Protein AF-A0A1Y1S4G4-F1 (afdb_monomer)

Solvent-accessible surface area (backbone atoms only — not comparable to full-atom values): 6987 Å² total; per-residue (Å²): 131,85,80,78,76,71,65,67,40,84,31,47,66,55,77,48,80,54,94,57,31,40,38,36,26,91,42,57,68,21,78,58,93,65,76,53,73,46,82,42,72,20,36,58,67,50,78,46,79,45,91,53,101,77,62,45,34,36,42,33,25,37,47,101,88,48,79,47,76,46,82,41,97,65,90,70,95,74,76,72,69,46,33,44,34,32,47,31,55,30,49,64,62,39,45,86,35,73,48,74,43,76,39,83,87,77,77,41,78,48,76,44,80,36,123

Sequence (115 aa):
MPKESKKSITCEIGDIHHNNILVKSFDDVCQGNEPSYTLVPLPFHEFKFLRTRNQRFEMIYSSETFVLTFEIKQIPVEYPDEIIFVNVCCMNHFRNRKLRIEDSKTDRVVVIDVE

Nearest PDB structures (foldseek):
  9b1e-assembly1_H  TM=4.670E-01  e=3.607E-01  Saccharomyces cerevisiae W303
  9b1e-assembly1_J  TM=2.865E-01  e=2.561E-01  Saccharomyces cerevisiae W303
  7zi4-assembly1_B  TM=3.020E-01  e=4.799E-01  Homo sapiens
  8x19-assembly1_N  TM=3.137E-01  e=8.990E-01  Homo sapiens
  8x1c-assembly1_N  TM=2.518E-01  e=3.155E+00  Homo sapiens

Radius of gyration: 17.1 Å; Cα contacts (8 Å, |Δi|>4): 222; chains: 1; bounding box: 49×27×48 Å

Organism: NCBI:txid1081671

pLDDT: mean 82.84, std 10.18, range [45.69, 95.31]

Mean predicted aligned error: 7.64 Å

Secondary structure (DSSP, 8-state):
--------EEPPP-EEEETTEEEE---SEE--SS--EEEEEEEEEEEEEE-STT-EEEEEEE-SS-EEEEEESS--S---SEEEEEEES-GGGTTTEEEEEEETTTTEEEEEEE-

Structure (mmCIF, N/CA/C/O backbone):
data_AF-A0A1Y1S4G4-F1
#
_entry.id   AF-A0A1Y1S4G4-F1
#
loop_
_atom_site.group_PDB
_atom_site.id
_atom_site.type_symbol
_atom_site.label_atom_id
_atom_site.label_alt_id
_atom_site.label_comp_id
_atom_site.label_asym_id
_atom_site.label_entity_id
_atom_site.label_seq_id
_atom_site.pdbx_PDB_ins_code
_atom_site.Cartn_x
_atom_site.Cartn_y
_atom_site.Cartn_z
_atom_site.occupancy
_atom_site.B_iso_or_equiv
_atom_site.auth_seq_id
_atom_site.auth_comp_id
_atom_site.auth_asym_id
_atom_site.auth_atom_id
_atom_site.pdbx_PDB_model_num
ATOM 1 N N . MET A 1 1 ? 33.013 -13.977 -22.694 1.00 47.44 1 MET A N 1
ATOM 2 C CA . MET A 1 1 ? 31.850 -13.069 -22.804 1.00 47.44 1 MET A CA 1
ATOM 3 C C . MET A 1 1 ? 31.946 -12.073 -21.659 1.00 47.44 1 MET A C 1
ATOM 5 O O . MET A 1 1 ? 32.072 -12.536 -20.528 1.00 47.44 1 MET A O 1
ATOM 9 N N . PRO A 1 2 ? 32.005 -10.755 -21.904 1.00 45.69 2 PRO A N 1
ATOM 10 C CA . PRO A 1 2 ? 32.004 -9.794 -20.811 1.00 45.69 2 PRO A CA 1
ATOM 11 C C . PRO A 1 2 ? 30.628 -9.827 -20.137 1.00 45.69 2 PRO A C 1
ATOM 13 O O . PRO A 1 2 ? 29.608 -9.777 -20.818 1.00 45.69 2 PRO A O 1
ATOM 16 N N . LYS A 1 3 ? 30.606 -9.967 -18.806 1.00 49.34 3 LYS A N 1
ATOM 17 C CA . LYS A 1 3 ? 29.393 -9.786 -18.004 1.00 49.34 3 LYS A CA 1
ATOM 18 C C . LYS A 1 3 ? 28.963 -8.337 -18.194 1.00 49.34 3 LYS A C 1
ATOM 20 O O . LYS A 1 3 ? 29.689 -7.440 -17.769 1.00 49.34 3 LYS A O 1
ATOM 25 N N . GLU A 1 4 ? 27.843 -8.114 -18.872 1.00 51.94 4 GLU A N 1
ATOM 26 C CA . GLU A 1 4 ? 27.248 -6.786 -18.960 1.00 51.94 4 GLU A CA 1
ATOM 27 C C . GLU A 1 4 ? 27.029 -6.276 -17.536 1.00 51.94 4 GLU A C 1
ATOM 29 O O . GLU A 1 4 ? 26.270 -6.843 -16.749 1.00 51.94 4 GLU A O 1
ATOM 34 N N . SER A 1 5 ? 27.785 -5.238 -17.188 1.00 52.94 5 SER A N 1
ATOM 35 C CA . SER A 1 5 ? 27.561 -4.449 -15.989 1.00 52.94 5 SER A CA 1
ATOM 36 C C . SER A 1 5 ? 26.146 -3.888 -16.094 1.00 52.94 5 SER A C 1
ATOM 38 O O . SER A 1 5 ? 25.885 -3.023 -16.934 1.00 52.94 5 SER A O 1
ATOM 40 N N . LYS A 1 6 ? 25.212 -4.434 -15.304 1.00 59.03 6 LYS A N 1
ATOM 41 C CA . LYS A 1 6 ? 23.870 -3.868 -15.160 1.00 59.03 6 LYS A CA 1
ATOM 42 C C . LYS A 1 6 ? 24.050 -2.422 -14.707 1.00 59.03 6 LYS A C 1
ATOM 44 O O . LYS A 1 6 ? 24.537 -2.182 -13.606 1.00 59.03 6 LYS A O 1
ATOM 49 N N . LYS A 1 7 ? 23.714 -1.467 -15.577 1.00 61.59 7 LYS A N 1
ATOM 50 C CA . LYS A 1 7 ? 23.694 -0.051 -15.209 1.00 61.59 7 LYS A CA 1
ATOM 51 C C . LYS A 1 7 ? 22.681 0.115 -14.080 1.00 61.59 7 LYS A C 1
ATOM 53 O O . LYS A 1 7 ? 21.513 -0.201 -14.266 1.00 61.59 7 LYS A O 1
ATOM 58 N N . SER A 1 8 ? 23.145 0.561 -12.921 1.00 68.44 8 SER A N 1
ATOM 59 C CA . SER A 1 8 ? 22.273 0.964 -11.826 1.00 68.44 8 SER A CA 1
ATOM 60 C C . SER A 1 8 ? 21.610 2.291 -12.179 1.00 68.44 8 SER A C 1
ATOM 62 O O . SER A 1 8 ? 22.257 3.194 -12.719 1.00 68.44 8 SER A O 1
ATOM 64 N N . ILE A 1 9 ? 20.319 2.405 -11.887 1.00 73.38 9 ILE A N 1
ATOM 65 C CA . ILE A 1 9 ? 19.549 3.633 -12.088 1.00 73.38 9 ILE A CA 1
ATOM 66 C C . ILE A 1 9 ? 19.307 4.250 -10.713 1.00 73.38 9 ILE A C 1
ATOM 68 O O . ILE A 1 9 ? 18.852 3.566 -9.795 1.00 73.38 9 ILE A O 1
ATOM 72 N N . THR A 1 10 ? 19.619 5.540 -10.573 1.00 78.38 10 THR A N 1
ATOM 73 C CA . THR A 1 10 ? 19.257 6.312 -9.379 1.00 78.38 10 THR A CA 1
ATOM 74 C C . THR A 1 10 ? 17.749 6.452 -9.323 1.00 78.38 10 THR A C 1
ATOM 76 O O . THR A 1 10 ? 17.123 6.899 -10.291 1.00 78.38 10 THR A O 1
ATOM 79 N N . CYS A 1 11 ?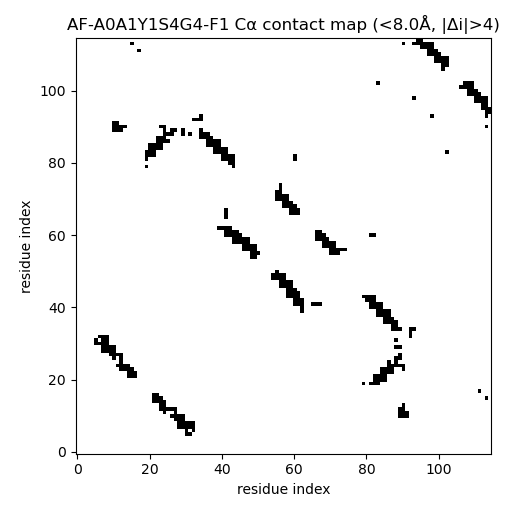 17.180 6.049 -8.197 1.00 82.94 11 CYS A N 1
ATOM 80 C CA . CYS A 1 11 ? 15.752 5.984 -8.036 1.00 82.94 11 CYS A CA 1
ATOM 81 C C . CYS A 1 11 ? 15.161 7.202 -7.327 1.00 82.94 11 CYS A C 1
ATOM 83 O O . CYS A 1 11 ? 15.776 7.801 -6.450 1.00 82.94 11 CYS A O 1
ATOM 85 N N . GLU A 1 12 ? 13.931 7.539 -7.707 1.00 82.38 12 GLU A N 1
ATOM 86 C CA . GLU A 1 12 ? 13.077 8.441 -6.948 1.00 82.38 12 GLU A CA 1
ATOM 87 C C . GLU A 1 12 ? 12.289 7.636 -5.907 1.00 82.38 12 GLU A C 1
ATOM 89 O O . GLU A 1 12 ? 11.563 6.694 -6.242 1.00 82.38 12 GLU A O 1
ATOM 94 N N . ILE A 1 13 ? 12.463 7.997 -4.637 1.00 81.88 13 ILE A N 1
ATOM 95 C CA . ILE A 1 13 ? 11.687 7.453 -3.523 1.00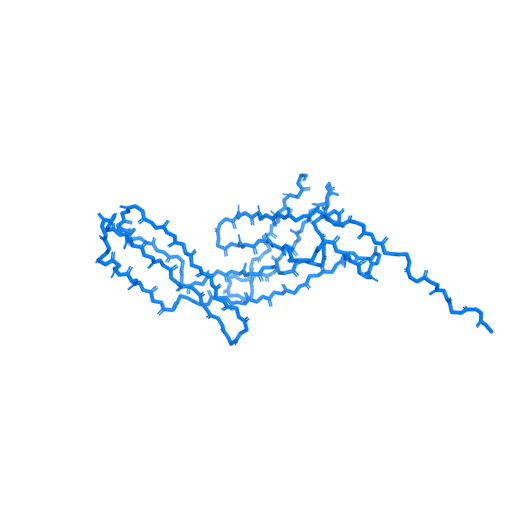 81.88 13 ILE A CA 1
ATOM 96 C C . ILE A 1 13 ? 10.464 8.344 -3.336 1.00 81.88 13 ILE A C 1
ATOM 98 O O . ILE A 1 13 ? 10.583 9.565 -3.250 1.00 81.88 13 ILE A O 1
ATOM 102 N N . GLY A 1 14 ? 9.294 7.726 -3.235 1.00 81.50 14 GLY A N 1
ATOM 103 C CA . GLY A 1 14 ? 8.044 8.438 -3.042 1.00 81.50 14 GLY A CA 1
ATOM 104 C C . GLY A 1 14 ? 6.881 7.490 -2.811 1.00 81.50 14 GLY A C 1
ATOM 105 O O . GLY A 1 14 ? 7.000 6.278 -3.017 1.00 81.50 14 GLY A O 1
ATOM 106 N N . ASP A 1 15 ? 5.764 8.087 -2.408 1.00 86.62 15 ASP A N 1
ATOM 107 C CA . ASP A 1 15 ? 4.510 7.408 -2.117 1.00 86.62 15 ASP A CA 1
ATOM 108 C C . ASP A 1 15 ? 3.417 8.008 -3.005 1.00 86.62 15 ASP A C 1
ATOM 110 O O . ASP A 1 15 ? 3.263 9.229 -3.064 1.00 86.62 15 ASP A O 1
ATOM 114 N N . ILE A 1 16 ? 2.635 7.158 -3.669 1.00 88.06 16 ILE A N 1
ATOM 115 C CA . ILE A 1 16 ? 1.429 7.569 -4.393 1.00 88.06 16 ILE A CA 1
ATOM 116 C C . ILE A 1 16 ? 0.246 6.839 -3.776 1.00 88.06 16 ILE A C 1
ATOM 118 O O . ILE A 1 16 ? 0.216 5.609 -3.725 1.00 88.06 16 ILE A O 1
ATOM 122 N N . HIS A 1 17 ? -0.738 7.609 -3.325 1.00 85.31 17 HIS A N 1
ATOM 123 C CA . HIS A 1 17 ? -1.982 7.093 -2.771 1.00 85.31 17 HIS A CA 1
ATOM 124 C C . HIS A 1 17 ? -3.118 7.325 -3.765 1.00 85.31 17 HIS A C 1
ATOM 126 O O . HIS A 1 17 ? -3.366 8.459 -4.174 1.00 85.31 17 HIS A O 1
ATOM 132 N N . HIS A 1 18 ? -3.831 6.262 -4.130 1.00 82.94 18 HIS A N 1
ATOM 133 C CA . HIS A 1 18 ? -5.011 6.345 -4.987 1.00 82.94 18 HIS A CA 1
ATOM 134 C C . HIS A 1 18 ? -6.063 5.334 -4.526 1.00 82.94 18 HIS A C 1
ATOM 136 O O . HIS A 1 18 ? -5.850 4.128 -4.625 1.00 82.94 18 HIS A O 1
ATOM 142 N N . ASN A 1 19 ? -7.212 5.807 -4.037 1.00 83.19 19 ASN A N 1
ATOM 143 C CA . ASN A 1 19 ? -8.242 4.967 -3.409 1.00 83.19 19 ASN A CA 1
ATOM 144 C C . ASN A 1 19 ? -7.650 4.099 -2.276 1.00 83.19 19 ASN A C 1
ATOM 146 O O . ASN A 1 19 ? -7.038 4.626 -1.350 1.00 83.19 19 ASN A O 1
ATOM 150 N N . ASN A 1 20 ? -7.812 2.778 -2.357 1.00 86.50 20 ASN A N 1
ATOM 151 C CA . ASN A 1 20 ? -7.228 1.779 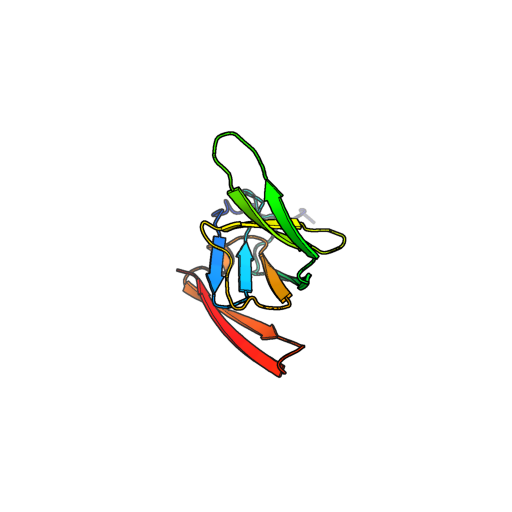-1.465 1.00 86.50 20 ASN A CA 1
ATOM 152 C C . ASN A 1 20 ? -5.874 1.243 -1.971 1.00 86.50 20 ASN A C 1
ATOM 154 O O . ASN A 1 20 ? -5.466 0.157 -1.578 1.00 86.50 20 ASN A O 1
ATOM 158 N N . ILE A 1 21 ? -5.178 1.962 -2.853 1.00 89.19 21 ILE A N 1
ATOM 159 C CA . ILE A 1 21 ? -3.883 1.552 -3.403 1.00 89.19 21 ILE A CA 1
ATOM 160 C C . ILE A 1 21 ? -2.781 2.477 -2.893 1.00 89.19 21 ILE A C 1
ATOM 162 O O . ILE A 1 21 ? -2.904 3.704 -2.957 1.00 89.19 21 ILE A O 1
ATOM 166 N N . LEU A 1 22 ? -1.686 1.878 -2.427 1.00 91.31 22 LEU A N 1
ATOM 167 C CA . LEU A 1 22 ? -0.453 2.573 -2.072 1.00 91.31 22 LEU A CA 1
ATOM 168 C C . LEU A 1 22 ? 0.690 2.076 -2.954 1.00 91.31 22 LEU A C 1
ATOM 170 O O . LEU A 1 22 ? 1.120 0.937 -2.807 1.00 91.31 22 LEU A O 1
ATOM 174 N N . VAL A 1 23 ? 1.211 2.932 -3.828 1.00 91.44 23 VAL A N 1
ATOM 175 C CA . VAL A 1 23 ? 2.414 2.655 -4.624 1.00 91.44 23 VAL A CA 1
ATOM 176 C C . VAL A 1 23 ? 3.632 3.238 -3.915 1.00 91.44 23 VAL A C 1
ATOM 178 O O . VAL A 1 23 ? 3.615 4.415 -3.554 1.00 91.44 23 VAL A O 1
ATOM 181 N N . LYS A 1 24 ? 4.690 2.442 -3.725 1.00 90.25 24 LYS A N 1
ATOM 182 C CA . LYS A 1 24 ? 5.911 2.880 -3.029 1.00 90.25 24 LYS A CA 1
ATOM 183 C C . LYS A 1 24 ? 7.169 2.217 -3.580 1.00 90.25 24 LYS A C 1
ATOM 185 O O . LYS A 1 24 ? 7.130 1.056 -3.978 1.00 90.25 24 LYS A O 1
ATOM 190 N N . SER A 1 25 ? 8.279 2.954 -3.542 1.00 88.12 25 SER A N 1
ATOM 191 C CA . SER A 1 25 ? 9.645 2.432 -3.700 1.00 88.12 25 SER A CA 1
ATOM 192 C C . SER A 1 25 ? 10.397 2.571 -2.374 1.00 88.12 25 SER A C 1
ATOM 194 O O . SER A 1 25 ? 10.258 3.596 -1.707 1.00 88.12 25 SER A O 1
ATOM 196 N N . PHE A 1 26 ? 11.200 1.574 -1.993 1.00 77.75 26 PHE A N 1
ATOM 197 C CA . PHE A 1 26 ? 12.030 1.622 -0.774 1.00 77.75 26 PHE A CA 1
ATOM 198 C C . PHE A 1 26 ? 13.527 1.787 -1.041 1.00 77.75 26 PHE A C 1
ATOM 200 O O . PHE A 1 26 ? 14.260 2.138 -0.120 1.00 77.75 26 PHE A O 1
ATOM 207 N N . ASP A 1 27 ? 13.976 1.508 -2.264 1.00 79.19 27 ASP A N 1
ATOM 208 C CA . ASP A 1 27 ? 15.389 1.525 -2.640 1.00 79.19 27 ASP A CA 1
ATOM 209 C C . ASP A 1 27 ? 15.692 2.786 -3.463 1.00 79.19 27 ASP A C 1
ATOM 211 O O . A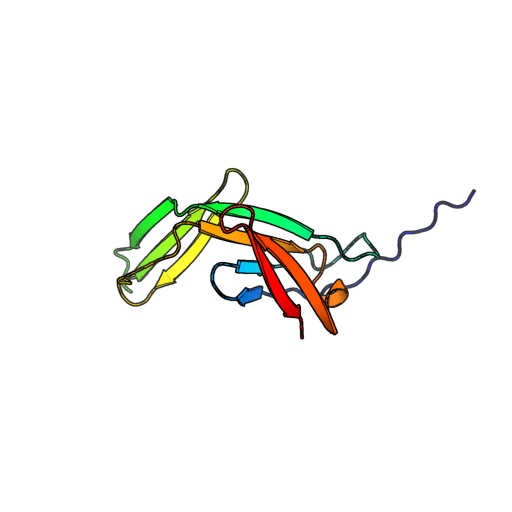SP A 1 27 ? 14.925 3.155 -4.360 1.00 79.19 27 ASP A O 1
ATOM 215 N N . ASP A 1 28 ? 16.801 3.454 -3.150 1.00 77.56 28 ASP A N 1
ATOM 216 C CA . ASP A 1 28 ? 17.352 4.565 -3.926 1.00 77.56 28 ASP A CA 1
ATOM 217 C C . ASP A 1 28 ? 18.208 4.075 -5.109 1.00 77.56 28 ASP A C 1
ATOM 219 O O . ASP A 1 28 ? 18.526 4.853 -6.016 1.00 77.56 28 ASP A O 1
ATOM 223 N N . VAL A 1 29 ? 18.538 2.780 -5.151 1.00 75.38 29 VAL A N 1
ATOM 224 C CA . VAL A 1 29 ? 19.349 2.143 -6.188 1.00 75.38 29 VAL A CA 1
ATOM 225 C C . VAL A 1 29 ? 18.631 0.928 -6.776 1.00 75.38 29 VAL A C 1
ATOM 227 O O . VAL A 1 29 ? 18.671 -0.189 -6.266 1.00 75.38 29 VAL A O 1
ATOM 230 N N . CYS A 1 30 ? 18.047 1.108 -7.960 1.00 83.88 30 CYS A N 1
ATOM 231 C CA . CYS A 1 30 ? 17.421 0.005 -8.680 1.00 83.88 30 CYS A CA 1
ATOM 232 C C . CYS A 1 30 ? 18.450 -0.770 -9.522 1.00 83.88 30 CYS A C 1
ATOM 234 O O . CYS A 1 30 ? 19.227 -0.181 -10.281 1.00 83.88 30 CYS A O 1
ATOM 236 N N . GLN A 1 31 ? 18.434 -2.105 -9.434 1.00 81.88 31 GLN A N 1
ATOM 237 C CA . GLN A 1 31 ? 19.298 -2.992 -10.235 1.00 81.88 31 GLN A CA 1
ATOM 238 C C . GLN A 1 31 ? 18.662 -3.459 -11.560 1.00 81.88 31 GLN A C 1
ATOM 240 O O . GLN A 1 31 ? 19.285 -4.211 -12.317 1.00 81.88 31 GLN A O 1
ATOM 245 N N . GLY A 1 32 ? 17.410 -3.081 -11.819 1.00 75.75 32 GLY A N 1
ATOM 246 C CA . GLY A 1 32 ? 16.684 -3.390 -13.050 1.00 75.75 32 GLY A CA 1
ATOM 247 C C . GLY A 1 32 ? 16.630 -2.185 -13.983 1.00 75.75 32 GLY A C 1
ATOM 248 O O . GLY A 1 32 ? 16.669 -1.053 -13.521 1.00 75.75 32 GLY A O 1
ATOM 249 N N . ASN A 1 33 ? 16.511 -2.441 -15.286 1.00 76.06 33 ASN A N 1
ATOM 250 C CA . ASN A 1 33 ? 16.250 -1.401 -16.293 1.00 76.06 33 ASN A CA 1
ATOM 251 C C . ASN A 1 33 ? 14.780 -1.369 -16.740 1.00 76.06 33 ASN A C 1
ATOM 253 O O . ASN A 1 33 ? 14.373 -0.469 -17.472 1.00 76.06 33 ASN A O 1
ATOM 257 N N . GLU A 1 34 ? 13.999 -2.383 -16.363 1.00 84.00 34 GLU A N 1
ATOM 258 C CA . GLU A 1 34 ? 12.608 -2.526 -16.775 1.00 84.00 34 GLU A CA 1
ATOM 259 C C . GLU A 1 34 ? 11.664 -2.237 -15.602 1.00 84.00 34 GLU A C 1
ATOM 261 O O . GLU A 1 34 ? 11.957 -2.633 -14.466 1.00 84.00 34 GLU A O 1
ATOM 266 N N . PRO A 1 35 ? 10.517 -1.577 -15.856 1.00 85.06 35 PRO A N 1
ATOM 267 C CA . PRO A 1 35 ? 9.507 -1.375 -14.833 1.00 85.06 35 PRO A CA 1
ATOM 268 C C . PRO A 1 35 ? 8.983 -2.723 -14.347 1.00 85.06 35 PRO A C 1
ATOM 270 O O . PRO A 1 35 ? 8.469 -3.527 -15.121 1.00 85.06 35 PRO A O 1
ATOM 273 N N . SER A 1 36 ? 9.084 -2.948 -13.045 1.00 86.50 36 SER A N 1
ATOM 274 C CA . SER A 1 36 ? 8.522 -4.113 -12.372 1.00 86.50 36 SER A CA 1
ATOM 275 C C . SER A 1 36 ? 7.923 -3.695 -11.039 1.00 86.50 36 SER A C 1
ATOM 277 O O . SER A 1 36 ? 8.378 -2.726 -10.414 1.00 86.50 36 SER A O 1
ATOM 279 N N . TYR A 1 37 ? 6.878 -4.410 -10.639 1.00 88.69 37 TYR A N 1
ATOM 280 C CA . TYR A 1 37 ? 6.191 -4.200 -9.379 1.00 88.69 37 TYR A CA 1
ATOM 281 C C . TYR A 1 37 ? 5.686 -5.525 -8.819 1.00 88.69 37 TYR A C 1
ATOM 283 O O . TYR A 1 37 ? 5.474 -6.487 -9.559 1.00 88.69 37 TYR A O 1
ATOM 291 N N . THR A 1 38 ? 5.471 -5.556 -7.511 1.00 89.50 38 THR A N 1
ATOM 292 C CA . THR A 1 38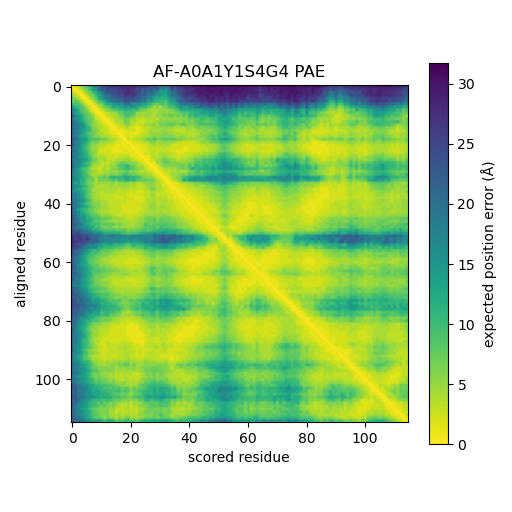 ? 4.748 -6.632 -6.838 1.00 89.50 38 THR A CA 1
ATOM 293 C C . THR A 1 38 ? 3.525 -6.067 -6.135 1.00 89.50 38 THR A C 1
ATOM 295 O O . THR A 1 38 ? 3.540 -4.940 -5.639 1.00 89.50 38 THR A O 1
ATOM 298 N N . LEU A 1 39 ? 2.452 -6.854 -6.125 1.00 89.44 39 LEU A N 1
ATOM 299 C CA . LEU A 1 39 ? 1.238 -6.543 -5.383 1.00 89.44 39 LEU A CA 1
ATOM 300 C C . LEU A 1 39 ? 1.271 -7.300 -4.064 1.00 89.44 39 LEU A C 1
ATOM 302 O O . LEU A 1 39 ? 1.501 -8.509 -4.035 1.00 89.44 39 LEU A O 1
ATOM 306 N N . VAL A 1 40 ? 1.031 -6.578 -2.982 1.00 90.69 40 VAL A N 1
ATOM 307 C CA . VAL A 1 40 ? 0.950 -7.110 -1.632 1.00 90.69 40 VAL A CA 1
ATOM 308 C C . VAL A 1 40 ? -0.385 -6.656 -1.050 1.00 90.69 40 VAL A C 1
ATOM 310 O O . VAL A 1 40 ? -0.544 -5.481 -0.720 1.00 90.69 40 VAL A O 1
ATOM 313 N N . PRO A 1 41 ? -1.364 -7.560 -0.923 1.00 90.81 41 PRO A N 1
ATOM 314 C CA . PRO A 1 41 ? -2.589 -7.263 -0.199 1.00 90.81 41 PRO A CA 1
ATOM 315 C C . PRO A 1 41 ? -2.262 -6.988 1.272 1.00 90.81 41 PRO A C 1
ATOM 317 O O . PRO A 1 41 ? -1.617 -7.803 1.935 1.00 90.81 41 PRO A O 1
ATOM 320 N N . LEU A 1 42 ? -2.688 -5.835 1.779 1.00 93.75 42 LEU A N 1
ATOM 321 C CA . LEU A 1 42 ? -2.586 -5.460 3.184 1.00 93.75 42 LEU A CA 1
ATOM 322 C C . LEU A 1 42 ? -3.997 -5.406 3.772 1.00 93.75 42 LEU A C 1
ATOM 324 O O . LEU A 1 42 ? -4.636 -4.352 3.710 1.00 93.75 42 LEU A O 1
ATOM 328 N N . PRO A 1 43 ? -4.519 -6.517 4.315 1.00 93.94 43 PRO A N 1
ATOM 329 C CA . PRO A 1 43 ? -5.794 -6.499 5.014 1.00 93.94 43 PRO A CA 1
ATOM 330 C C . PRO A 1 43 ? -5.725 -5.589 6.241 1.00 93.94 43 PRO A C 1
ATOM 332 O O . PRO A 1 43 ? -4.669 -5.406 6.858 1.00 93.94 43 PRO A O 1
ATOM 335 N N . PHE A 1 44 ? -6.871 -5.022 6.604 1.00 94.00 44 PHE A N 1
ATOM 336 C CA . PHE A 1 44 ? -7.018 -4.288 7.849 1.00 94.00 44 PHE A CA 1
ATOM 337 C C . PHE A 1 44 ? -6.694 -5.212 9.026 1.00 94.00 44 PHE A C 1
ATOM 339 O O . PHE A 1 44 ? -7.273 -6.289 9.169 1.00 94.00 44 PHE A O 1
ATOM 346 N N . HIS A 1 45 ? -5.752 -4.787 9.862 1.00 94.88 45 HIS A N 1
ATOM 347 C CA . HIS A 1 45 ? -5.294 -5.558 11.008 1.00 94.88 45 HIS A CA 1
ATOM 348 C C . HIS A 1 45 ? -5.982 -5.086 12.281 1.00 94.88 45 HIS A C 1
ATOM 350 O O . HIS A 1 45 ? -6.670 -5.855 12.948 1.00 94.88 45 HIS A O 1
ATOM 356 N N . GLU A 1 46 ? -5.799 -3.811 12.629 1.00 93.31 46 GLU A N 1
ATOM 357 C CA . GLU A 1 46 ? -6.370 -3.256 13.849 1.00 93.31 46 GLU A CA 1
ATOM 358 C C . GLU A 1 46 ? -6.434 -1.726 13.846 1.00 93.31 46 GLU A C 1
ATOM 360 O O . GLU A 1 46 ? -5.733 -1.027 13.109 1.00 93.31 46 GLU A O 1
ATOM 365 N N . PHE A 1 47 ? -7.248 -1.217 14.766 1.00 90.94 47 PHE A N 1
ATOM 366 C CA . PHE A 1 47 ? -7.313 0.186 15.138 1.00 90.94 47 PHE A CA 1
ATOM 367 C C . PHE A 1 47 ? -6.760 0.364 16.555 1.00 90.94 47 PHE A C 1
ATOM 369 O O . PHE A 1 47 ? -7.263 -0.241 17.505 1.00 90.94 47 PHE A O 1
ATOM 376 N N . LYS A 1 48 ? -5.742 1.213 16.713 1.00 90.94 48 LYS A N 1
ATOM 377 C CA . LYS A 1 48 ? -5.069 1.464 17.992 1.00 90.94 48 LYS A CA 1
ATOM 378 C C . LYS A 1 48 ? -5.283 2.893 18.468 1.00 90.94 48 LYS A C 1
ATOM 380 O O . LYS A 1 48 ? -5.007 3.855 17.757 1.00 90.94 48 LYS A O 1
ATOM 385 N N . PHE A 1 49 ? -5.686 3.036 19.730 1.00 89.19 49 PHE A N 1
ATOM 386 C CA . PHE A 1 49 ? -5.608 4.308 20.445 1.00 89.19 49 PHE A CA 1
ATOM 387 C C . PHE A 1 49 ? -4.319 4.366 21.262 1.00 89.19 49 PHE A C 1
ATOM 389 O O . PHE A 1 49 ? -4.119 3.583 22.193 1.00 89.19 49 PHE A O 1
ATOM 396 N N . LEU A 1 50 ? -3.451 5.321 20.941 1.00 87.62 50 LEU A N 1
ATOM 397 C CA . LEU A 1 50 ? -2.208 5.538 21.663 1.00 87.62 50 LEU A CA 1
ATOM 398 C C . LEU A 1 50 ? -2.366 6.710 22.624 1.00 87.62 50 LEU A C 1
ATOM 400 O O . LEU A 1 50 ? -2.318 7.884 22.247 1.00 87.62 50 LEU A O 1
ATOM 404 N N . ARG A 1 51 ? -2.505 6.369 23.906 1.00 79.06 51 ARG A N 1
ATOM 405 C CA . ARG A 1 51 ? -2.623 7.319 25.016 1.00 79.06 51 ARG A CA 1
ATOM 406 C C . ARG A 1 51 ? -1.261 7.929 25.379 1.00 79.06 51 ARG A C 1
ATOM 408 O O . ARG A 1 51 ? -0.749 7.739 26.478 1.00 79.06 51 ARG A O 1
ATOM 415 N N . THR A 1 52 ? -0.657 8.643 24.434 1.00 78.25 52 THR A N 1
ATOM 416 C CA . THR A 1 52 ? 0.539 9.477 24.642 1.00 78.25 52 THR A CA 1
ATOM 417 C C . THR A 1 52 ? 0.127 10.930 24.925 1.00 78.25 52 THR A C 1
ATOM 419 O O . THR A 1 52 ? -1.063 11.251 24.902 1.00 78.25 52 THR A O 1
ATOM 422 N N . ARG A 1 53 ? 1.087 11.840 25.183 1.00 68.19 53 ARG A N 1
ATOM 423 C CA . ARG A 1 53 ? 0.805 13.279 25.412 1.00 68.19 53 ARG A CA 1
ATOM 424 C C . ARG A 1 53 ? -0.048 13.923 24.308 1.00 68.19 53 ARG A C 1
ATOM 426 O O . ARG A 1 53 ? -0.764 14.871 24.604 1.00 68.19 53 ARG A O 1
ATOM 433 N N . ASN A 1 54 ? -0.002 13.383 23.089 1.00 74.81 54 ASN A N 1
ATOM 434 C CA . ASN A 1 54 ? -0.690 13.930 21.922 1.00 74.81 54 ASN A CA 1
ATOM 435 C C . ASN A 1 54 ? -1.943 13.145 21.510 1.00 74.81 54 ASN A C 1
ATOM 437 O O . ASN A 1 54 ? -2.513 13.502 20.492 1.00 74.81 54 ASN A O 1
ATOM 441 N N . GLN A 1 55 ? -2.344 12.110 22.267 1.00 77.31 55 GLN A N 1
ATOM 442 C CA . GLN A 1 55 ? -3.528 11.266 22.020 1.00 77.31 55 GLN A CA 1
ATOM 443 C C . GLN A 1 55 ? -3.813 11.027 20.529 1.00 77.31 55 GLN A C 1
ATOM 445 O O . GLN A 1 55 ? -4.603 11.743 19.918 1.00 77.31 55 GLN A O 1
ATOM 450 N N . ARG A 1 56 ? -3.184 10.006 19.944 1.00 84.62 56 ARG A N 1
ATOM 451 C CA . ARG A 1 56 ? -3.340 9.710 18.514 1.00 84.62 56 ARG A CA 1
ATOM 452 C C . ARG A 1 56 ? -4.045 8.385 18.273 1.00 84.62 56 ARG A C 1
ATOM 454 O O . ARG A 1 56 ? -3.965 7.470 19.097 1.00 84.62 56 ARG A O 1
ATOM 461 N N . PHE A 1 57 ? -4.699 8.297 17.126 1.00 89.50 57 PHE A N 1
ATOM 462 C CA . PHE A 1 57 ? -5.301 7.075 16.625 1.00 89.50 57 PHE A CA 1
ATOM 463 C C . PHE A 1 57 ? -4.485 6.565 15.443 1.00 89.50 57 PHE A C 1
ATOM 465 O O . PHE A 1 57 ? -4.036 7.347 14.605 1.00 89.50 57 PHE A O 1
ATOM 472 N N . GLU A 1 58 ? -4.298 5.256 15.386 1.00 91.81 58 GLU A N 1
ATOM 473 C CA . GLU A 1 58 ? -3.585 4.577 14.315 1.00 91.81 58 GLU A CA 1
ATOM 474 C C . GLU A 1 58 ? -4.490 3.517 13.689 1.00 91.81 58 GLU A C 1
ATOM 476 O O . GLU A 1 58 ? -5.130 2.736 14.395 1.00 91.81 58 GLU A O 1
ATOM 481 N N . MET A 1 59 ? -4.526 3.480 12.360 1.00 92.62 59 MET A N 1
ATOM 482 C CA . MET A 1 59 ? -5.059 2.354 11.597 1.00 92.62 59 MET A CA 1
ATOM 483 C C . MET A 1 59 ? -3.909 1.556 11.025 1.00 92.62 59 MET A C 1
ATOM 485 O O . MET A 1 59 ? -3.027 2.124 10.381 1.00 92.62 59 MET A O 1
ATOM 489 N N . ILE A 1 60 ? -3.937 0.249 11.242 1.00 94.88 60 ILE A N 1
ATOM 490 C CA . ILE A 1 60 ? -2.859 -0.642 10.843 1.00 94.88 60 ILE A CA 1
ATOM 491 C C . ILE A 1 60 ? -3.402 -1.642 9.835 1.00 94.88 60 ILE A C 1
ATOM 493 O O . ILE A 1 60 ? -4.378 -2.338 10.104 1.00 94.88 60 ILE A O 1
ATOM 497 N N . TYR A 1 61 ? -2.727 -1.725 8.696 1.00 95.12 61 TYR A N 1
ATOM 498 C CA . TYR A 1 61 ? -2.901 -2.763 7.691 1.00 95.12 61 TYR A CA 1
ATOM 499 C C . TYR A 1 61 ? -1.627 -3.597 7.657 1.00 95.12 61 TYR A C 1
ATOM 501 O O . TYR A 1 61 ? -0.527 -3.038 7.708 1.00 95.12 61 TYR A O 1
ATOM 509 N N . SER A 1 62 ? -1.736 -4.919 7.599 1.00 95.31 62 SER A N 1
ATOM 510 C CA . SER A 1 62 ? -0.543 -5.764 7.633 1.00 95.31 62 SER A CA 1
ATOM 511 C C . SER A 1 62 ? -0.700 -7.076 6.882 1.00 95.31 62 SER A C 1
ATOM 513 O O . SER A 1 62 ? -1.779 -7.650 6.789 1.00 95.31 62 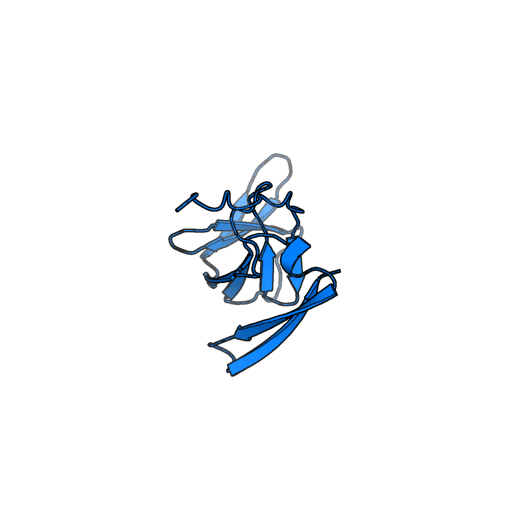SER A O 1
ATOM 515 N N . SER A 1 63 ? 0.425 -7.549 6.361 1.00 93.12 63 SER A N 1
ATOM 516 C CA . SER A 1 63 ? 0.631 -8.903 5.857 1.00 93.12 63 SER A CA 1
ATOM 517 C C . SER A 1 63 ? 1.824 -9.526 6.587 1.00 93.12 63 SER A C 1
ATOM 519 O O . SER A 1 63 ? 2.405 -8.919 7.487 1.00 93.12 63 SER A O 1
ATOM 521 N N . GLU A 1 64 ? 2.240 -10.724 6.183 1.00 90.62 64 GLU A N 1
ATOM 522 C CA . GLU A 1 64 ? 3.423 -11.384 6.750 1.00 90.62 64 GLU A CA 1
ATOM 523 C C . GLU A 1 64 ? 4.722 -10.584 6.553 1.00 90.62 64 GLU A C 1
ATOM 525 O O . GLU A 1 64 ? 5.666 -10.740 7.325 1.00 90.62 64 GLU A O 1
ATOM 530 N N . THR A 1 65 ? 4.787 -9.732 5.524 1.00 88.06 65 THR A N 1
ATOM 531 C CA . THR A 1 65 ? 6.026 -9.049 5.111 1.00 88.06 65 THR A CA 1
ATOM 532 C C . THR A 1 65 ? 5.978 -7.531 5.249 1.00 88.06 65 THR A C 1
ATOM 534 O O . THR A 1 65 ? 7.029 -6.893 5.245 1.00 88.06 65 THR A O 1
ATOM 537 N N . PHE A 1 66 ? 4.792 -6.938 5.405 1.00 89.12 66 PHE A N 1
ATOM 538 C CA . PHE A 1 66 ? 4.625 -5.486 5.436 1.00 89.12 66 PHE A CA 1
ATOM 539 C C . PHE A 1 66 ? 3.622 -5.052 6.500 1.00 89.12 66 PHE A C 1
ATOM 541 O O . PHE A 1 66 ? 2.587 -5.686 6.693 1.00 89.12 66 PHE A O 1
ATOM 548 N N . VAL A 1 67 ? 3.917 -3.922 7.145 1.00 92.50 67 VAL A N 1
ATOM 549 C CA . VAL A 1 67 ? 3.018 -3.226 8.070 1.00 92.50 67 VAL A CA 1
ATOM 550 C C . VAL A 1 67 ? 2.907 -1.776 7.619 1.00 92.50 67 VAL A C 1
ATOM 552 O O . VAL A 1 67 ? 3.916 -1.090 7.462 1.00 92.50 67 VAL A O 1
ATOM 555 N N . LEU A 1 68 ? 1.678 -1.317 7.420 1.00 91.12 68 LEU A N 1
ATOM 556 C CA . LEU A 1 68 ? 1.345 0.046 7.044 1.00 91.12 68 LEU A CA 1
ATOM 557 C C . LEU A 1 68 ? 0.494 0.674 8.146 1.00 91.12 68 LEU A C 1
ATOM 559 O O . LEU A 1 68 ? -0.576 0.164 8.473 1.00 91.12 68 LEU A O 1
ATOM 563 N N . THR A 1 69 ? 0.959 1.799 8.684 1.00 92.12 69 THR A N 1
ATOM 564 C CA . THR A 1 69 ? 0.289 2.520 9.771 1.00 92.12 69 THR A CA 1
ATOM 565 C C . THR A 1 69 ? -0.115 3.915 9.309 1.00 92.12 69 THR A C 1
ATOM 567 O O . THR A 1 69 ? 0.742 4.719 8.946 1.00 92.12 69 THR A O 1
ATOM 570 N N . PHE A 1 70 ? -1.409 4.224 9.375 1.00 88.25 70 PHE A N 1
ATOM 571 C CA . PHE A 1 70 ? -1.942 5.567 9.158 1.00 88.25 70 PHE A CA 1
ATOM 572 C C . PHE A 1 70 ? -2.249 6.229 10.492 1.00 88.25 70 PHE A C 1
ATOM 574 O O . PHE A 1 70 ? -3.049 5.713 11.271 1.00 88.25 70 PHE A O 1
ATOM 581 N N . GLU A 1 71 ? -1.662 7.398 10.737 1.00 89.12 71 GLU A N 1
ATOM 582 C CA . GLU A 1 71 ? -2.105 8.259 11.829 1.00 89.12 71 GLU A CA 1
ATOM 583 C C . GLU A 1 71 ? -3.374 8.999 11.399 1.00 89.12 71 GLU A C 1
ATOM 585 O O . GLU A 1 71 ? -3.399 9.668 10.363 1.00 89.12 71 GLU A O 1
ATOM 590 N N . ILE A 1 72 ? -4.432 8.895 12.200 1.00 85.50 72 ILE A N 1
ATOM 591 C CA . ILE A 1 72 ? -5.704 9.560 11.930 1.00 85.50 72 ILE A CA 1
ATOM 592 C C . ILE A 1 72 ? -6.073 10.487 13.084 1.00 85.50 72 ILE A C 1
ATOM 594 O O . ILE A 1 72 ? -5.874 10.193 14.264 1.00 85.50 72 ILE A O 1
ATOM 598 N N . LYS A 1 73 ? -6.625 11.646 12.728 1.00 80.88 73 LYS A N 1
ATOM 599 C CA . LYS A 1 73 ? -7.008 12.682 13.699 1.00 80.88 73 LYS A CA 1
ATOM 600 C C . LYS A 1 73 ? -8.364 12.404 14.351 1.00 80.88 73 LYS A C 1
ATOM 602 O O . LYS A 1 73 ? -8.649 12.950 15.412 1.00 80.88 73 LYS A O 1
ATOM 607 N N . GLN A 1 74 ? -9.210 11.606 13.702 1.00 79.50 74 GLN A N 1
ATOM 608 C CA . GLN A 1 74 ? -10.577 11.290 14.117 1.00 79.50 74 GLN A CA 1
ATOM 609 C C . GLN A 1 74 ? -10.906 9.844 13.738 1.00 79.50 74 GLN A C 1
ATOM 611 O O . GLN A 1 74 ? -10.317 9.319 12.796 1.00 79.50 74 GLN A O 1
ATOM 616 N N . ILE A 1 75 ? -11.841 9.218 14.462 1.00 79.94 75 ILE A N 1
ATOM 617 C CA . ILE A 1 75 ? -12.319 7.860 14.166 1.00 79.94 75 ILE A CA 1
ATOM 618 C C . ILE A 1 75 ? -13.136 7.907 12.862 1.00 79.94 75 ILE A C 1
ATOM 620 O O . ILE A 1 75 ? -14.159 8.595 12.833 1.00 79.94 75 ILE A O 1
ATOM 624 N N . PRO A 1 76 ? -12.710 7.224 11.786 1.00 70.56 76 PRO A N 1
ATOM 625 C CA . PRO A 1 76 ? -13.423 7.220 10.522 1.00 70.56 76 PRO A CA 1
ATOM 626 C C . PRO A 1 76 ? -14.674 6.351 10.630 1.00 70.56 76 PRO A C 1
ATOM 628 O O . PRO A 1 76 ? -14.687 5.338 11.328 1.00 70.56 76 PRO A O 1
ATOM 631 N N . VAL A 1 77 ? -15.728 6.759 9.925 1.00 79.00 77 VAL A N 1
ATOM 632 C CA . VAL A 1 77 ? -16.989 6.004 9.854 1.00 79.00 77 VAL A CA 1
ATOM 633 C C . VAL A 1 77 ? -16.823 4.750 8.991 1.00 79.00 77 VAL A C 1
ATOM 635 O O . VAL A 1 77 ? -17.420 3.721 9.289 1.00 79.00 77 VAL A O 1
ATOM 638 N N . GLU A 1 78 ? -15.975 4.823 7.964 1.00 81.06 78 GLU A N 1
ATOM 639 C CA . GLU A 1 78 ? -15.689 3.727 7.041 1.00 81.06 78 GLU A CA 1
ATOM 640 C C . GLU A 1 78 ? -14.193 3.654 6.738 1.00 81.06 78 GLU A C 1
ATOM 642 O O . GLU A 1 78 ? -13.488 4.667 6.719 1.00 81.06 78 GLU A O 1
ATOM 647 N N . TYR A 1 79 ? -13.720 2.438 6.484 1.00 81.69 79 TYR A N 1
ATOM 648 C CA . TYR A 1 79 ? -12.365 2.155 6.043 1.00 81.69 79 TYR A CA 1
ATOM 649 C C . TYR A 1 79 ? -12.373 0.985 5.060 1.00 81.69 79 TYR A C 1
ATOM 651 O O . TYR A 1 79 ? -13.230 0.106 5.183 1.00 81.69 79 TYR A O 1
ATOM 659 N N . PRO A 1 80 ? -11.449 0.963 4.082 1.00 86.94 80 PRO A N 1
ATOM 660 C CA . PRO A 1 80 ? -11.289 -0.211 3.245 1.00 86.94 80 PRO A CA 1
ATOM 661 C C . PRO A 1 80 ? -10.870 -1.393 4.125 1.00 86.94 80 PRO A C 1
ATOM 663 O O . PRO A 1 80 ? -10.063 -1.253 5.042 1.00 86.94 80 PRO A O 1
ATOM 666 N N . ASP A 1 81 ? -11.428 -2.563 3.852 1.00 90.31 81 ASP A N 1
ATOM 667 C CA . ASP A 1 81 ? -11.045 -3.818 4.498 1.00 90.31 81 ASP A CA 1
ATOM 668 C C . ASP A 1 81 ? -9.638 -4.271 4.078 1.00 90.31 81 ASP A C 1
ATOM 670 O O . ASP A 1 81 ? -9.010 -5.083 4.757 1.00 90.31 81 ASP A O 1
ATOM 674 N N . GLU A 1 82 ? -9.126 -3.723 2.975 1.00 90.69 82 GLU A N 1
ATOM 675 C CA . GLU A 1 82 ? -7.805 -4.007 2.439 1.00 90.69 82 GLU A CA 1
ATOM 676 C C . GLU A 1 82 ? -7.225 -2.832 1.646 1.00 90.69 82 GLU A C 1
ATOM 678 O O . GLU A 1 82 ? -7.921 -2.155 0.885 1.00 90.69 82 GLU A O 1
ATOM 683 N N . ILE A 1 83 ? -5.912 -2.646 1.776 1.00 91.81 83 ILE A N 1
ATOM 684 C CA . ILE A 1 83 ? -5.112 -1.783 0.911 1.00 91.81 83 ILE A CA 1
ATOM 685 C C . ILE A 1 83 ? -4.248 -2.648 -0.002 1.00 91.81 83 ILE A C 1
ATOM 687 O O . ILE A 1 83 ? -3.547 -3.544 0.462 1.00 91.81 83 ILE A O 1
ATOM 691 N N . ILE A 1 84 ? -4.239 -2.354 -1.299 1.00 91.69 84 ILE A N 1
ATOM 692 C CA . ILE A 1 84 ? -3.323 -2.982 -2.251 1.00 91.69 84 ILE A CA 1
AT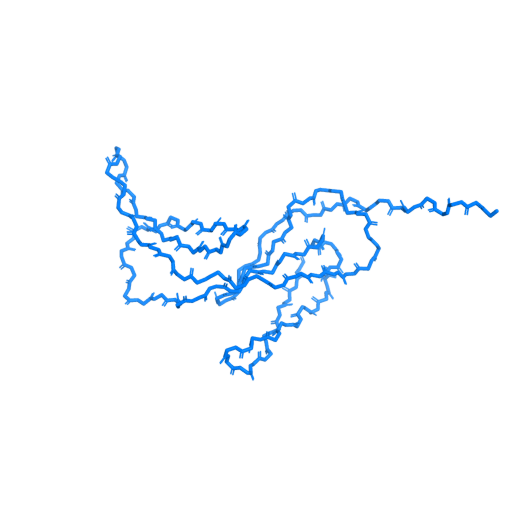OM 693 C C . ILE A 1 84 ? -2.013 -2.200 -2.219 1.00 91.69 84 ILE A C 1
ATOM 695 O O . ILE A 1 84 ? -1.911 -1.089 -2.746 1.00 91.69 84 ILE A O 1
ATOM 699 N N . PHE A 1 85 ? -0.997 -2.776 -1.585 1.00 92.25 85 PHE A N 1
ATOM 700 C CA . PHE A 1 85 ? 0.339 -2.210 -1.587 1.00 92.25 85 PHE A CA 1
ATOM 701 C C . PHE A 1 85 ? 1.095 -2.637 -2.844 1.00 92.25 85 PHE A C 1
ATOM 703 O O . PHE A 1 85 ? 1.269 -3.824 -3.108 1.00 92.25 85 PHE A O 1
ATOM 710 N N . VAL A 1 86 ? 1.543 -1.664 -3.628 1.00 91.81 86 VAL A N 1
ATOM 711 C CA . VAL A 1 86 ? 2.281 -1.877 -4.870 1.00 91.81 86 VAL A CA 1
ATOM 712 C C . VAL A 1 86 ? 3.722 -1.462 -4.660 1.00 91.81 86 VAL A C 1
ATOM 714 O O . VAL A 1 86 ? 4.064 -0.279 -4.699 1.00 91.81 86 VAL A O 1
ATOM 717 N N . ASN A 1 87 ? 4.571 -2.456 -4.430 1.00 90.31 87 ASN A N 1
ATOM 718 C CA . ASN A 1 87 ? 5.997 -2.237 -4.276 1.00 90.31 87 ASN A CA 1
ATOM 719 C C . ASN A 1 87 ? 6.633 -2.172 -5.665 1.00 90.31 87 ASN A C 1
ATOM 721 O O . ASN A 1 87 ? 6.756 -3.192 -6.349 1.00 90.31 87 ASN A O 1
ATOM 725 N N . VAL A 1 88 ? 7.003 -0.972 -6.100 1.00 89.81 88 VAL A N 1
ATOM 726 C CA . VAL A 1 88 ? 7.725 -0.772 -7.357 1.00 89.81 88 VAL A CA 1
ATOM 727 C C . VAL A 1 88 ? 9.222 -0.830 -7.098 1.00 89.81 88 VAL A C 1
ATOM 729 O O . VAL A 1 88 ? 9.716 -0.339 -6.089 1.00 89.81 88 VAL A O 1
ATOM 732 N N . CYS A 1 89 ? 9.971 -1.379 -8.051 1.00 86.19 89 CYS A N 1
ATOM 733 C CA . CYS A 1 89 ? 11.431 -1.356 -7.968 1.00 86.19 89 CYS A CA 1
ATOM 734 C C . CYS A 1 89 ? 12.009 0.068 -8.035 1.00 86.19 89 CYS A C 1
ATOM 736 O O . CYS A 1 89 ? 13.085 0.310 -7.497 1.00 86.19 89 CYS A O 1
ATOM 738 N N . CYS A 1 90 ? 11.331 0.976 -8.750 1.00 87.69 90 CYS A N 1
ATOM 739 C CA . CYS A 1 90 ? 11.674 2.384 -8.794 1.00 87.69 90 CYS A CA 1
ATOM 740 C C . CYS A 1 90 ? 10.557 3.260 -9.374 1.00 87.69 90 CYS A C 1
ATOM 742 O O . CYS A 1 90 ? 10.057 2.944 -10.453 1.00 87.69 90 CYS A O 1
ATOM 744 N N . MET A 1 91 ? 10.234 4.401 -8.749 1.00 87.69 91 MET A N 1
ATOM 745 C CA . MET A 1 91 ? 9.212 5.326 -9.277 1.00 87.69 91 MET A CA 1
ATOM 746 C C . MET A 1 91 ? 9.574 5.886 -10.656 1.00 87.69 91 MET A C 1
ATOM 748 O O . MET A 1 91 ? 8.725 5.966 -11.541 1.00 87.69 91 MET A O 1
ATOM 752 N N . ASN A 1 92 ? 10.856 6.173 -10.896 1.00 87.50 92 ASN A N 1
ATOM 753 C CA . ASN A 1 92 ? 11.308 6.747 -12.164 1.00 87.50 92 ASN A CA 1
ATOM 754 C C . ASN A 1 92 ? 11.070 5.811 -13.373 1.00 87.50 92 ASN A C 1
ATOM 756 O O . ASN A 1 92 ? 10.915 6.282 -14.497 1.00 87.50 92 ASN A O 1
ATOM 760 N N . HIS A 1 93 ? 10.971 4.488 -13.166 1.00 87.25 93 HIS A N 1
ATOM 761 C CA . HIS A 1 93 ? 10.593 3.552 -14.238 1.00 87.25 93 HIS A CA 1
ATOM 762 C C . HIS A 1 93 ? 9.149 3.727 -14.713 1.00 87.25 93 HIS A C 1
ATOM 764 O O . HIS A 1 93 ? 8.824 3.383 -15.853 1.00 87.25 93 HIS A O 1
ATOM 770 N N . PHE A 1 94 ? 8.288 4.240 -13.840 1.00 85.50 94 PHE A N 1
ATOM 771 C CA 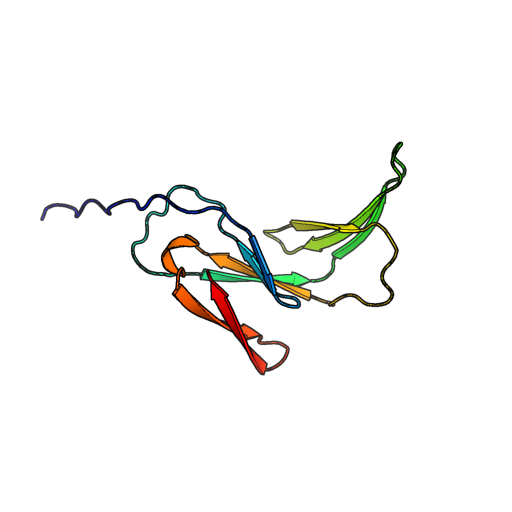. PHE A 1 94 ? 6.869 4.432 -14.099 1.00 85.50 94 PHE A CA 1
ATOM 772 C C . PHE A 1 94 ? 6.521 5.888 -14.404 1.00 85.50 94 PHE A C 1
ATOM 774 O O . PHE A 1 94 ? 5.401 6.149 -14.825 1.00 85.50 94 PHE A O 1
ATOM 781 N N . ARG A 1 95 ? 7.475 6.816 -14.291 1.00 84.06 95 ARG A N 1
ATOM 782 C CA . ARG A 1 95 ? 7.268 8.232 -14.595 1.00 84.06 95 ARG A CA 1
ATOM 783 C C . ARG A 1 95 ? 6.739 8.448 -16.012 1.00 84.06 95 ARG A C 1
ATOM 785 O O . ARG A 1 95 ? 7.276 7.892 -16.974 1.00 84.06 95 ARG A O 1
ATOM 792 N N . ASN A 1 96 ? 5.703 9.276 -16.147 1.00 79.50 96 ASN A N 1
ATOM 793 C CA . ASN A 1 96 ? 4.963 9.505 -17.396 1.00 79.50 96 ASN A CA 1
ATOM 794 C C . ASN A 1 96 ? 4.352 8.227 -18.004 1.00 79.50 96 ASN A C 1
ATOM 796 O O . ASN A 1 96 ? 4.039 8.185 -19.198 1.00 79.50 96 ASN A O 1
ATOM 800 N N . ARG A 1 97 ? 4.197 7.160 -17.212 1.00 81.62 97 ARG A N 1
ATOM 801 C CA . ARG A 1 97 ? 3.510 5.927 -17.602 1.00 81.62 97 ARG A CA 1
ATOM 802 C C . ARG A 1 97 ? 2.286 5.727 -16.721 1.00 81.62 97 ARG A C 1
ATOM 804 O O . ARG A 1 97 ? 2.188 6.234 -15.609 1.00 81.62 97 ARG A O 1
ATOM 811 N N . LYS A 1 98 ? 1.361 4.927 -17.244 1.00 83.25 98 LYS A N 1
ATOM 812 C CA . LYS A 1 98 ? 0.174 4.486 -16.519 1.00 83.25 98 LYS A CA 1
ATOM 813 C C . LYS A 1 98 ? 0.450 3.137 -15.879 1.00 83.25 98 LYS A C 1
ATOM 815 O O . LYS A 1 98 ? 0.714 2.166 -16.592 1.00 83.25 98 LYS A O 1
ATOM 820 N N . LEU A 1 99 ? 0.369 3.070 -14.559 1.00 86.25 99 LEU A N 1
ATOM 821 C CA . LEU A 1 99 ? 0.418 1.818 -13.822 1.00 86.25 99 LEU A CA 1
ATOM 822 C C . LEU A 1 99 ? -0.985 1.206 -13.818 1.00 86.25 99 LEU A C 1
ATOM 824 O O . LEU A 1 99 ? -1.934 1.818 -13.337 1.00 86.25 99 LEU A O 1
ATOM 828 N N . ARG A 1 100 ? -1.123 0.016 -14.404 1.00 87.06 100 ARG A N 1
ATOM 829 C CA . ARG A 1 100 ? -2.388 -0.728 -14.451 1.00 87.06 100 ARG A CA 1
ATOM 830 C C . ARG A 1 100 ? -2.312 -1.844 -13.425 1.00 87.06 100 ARG A C 1
ATOM 832 O O . ARG A 1 100 ? -1.449 -2.709 -13.550 1.00 87.06 100 ARG A O 1
ATOM 839 N N . ILE A 1 101 ? -3.184 -1.785 -12.430 1.00 86.25 101 ILE A N 1
ATOM 840 C CA . ILE A 1 101 ? -3.237 -2.733 -11.322 1.00 86.25 101 ILE A CA 1
ATOM 841 C C . ILE A 1 101 ? -4.557 -3.477 -11.423 1.00 86.25 101 ILE A C 1
ATOM 843 O O . ILE A 1 101 ? -5.621 -2.859 -11.447 1.00 86.25 101 ILE A O 1
ATOM 847 N N . GLU A 1 102 ? -4.472 -4.797 -11.505 1.00 81.50 102 GLU A N 1
ATOM 848 C CA . GLU A 1 102 ? -5.630 -5.679 -11.429 1.00 81.50 102 GLU A CA 1
ATOM 849 C C . GLU A 1 102 ? -5.936 -5.957 -9.958 1.00 81.50 102 GLU A C 1
ATOM 851 O O . GLU A 1 102 ? -5.146 -6.584 -9.252 1.00 81.50 102 GLU A O 1
ATOM 856 N N . ASP A 1 103 ? -7.076 -5.453 -9.491 1.00 74.31 103 ASP A N 1
ATOM 857 C CA . ASP A 1 103 ? -7.623 -5.798 -8.186 1.00 74.31 103 ASP A CA 1
ATOM 858 C C . ASP A 1 103 ? -8.422 -7.098 -8.322 1.00 74.31 103 ASP A C 1
ATOM 860 O O . ASP A 1 103 ? -9.532 -7.122 -8.859 1.00 74.31 103 ASP A O 1
ATOM 864 N N . SER A 1 104 ? -7.841 -8.189 -7.826 1.00 70.69 104 SER A N 1
ATOM 865 C CA . SER A 1 104 ? -8.428 -9.527 -7.898 1.00 70.69 104 SER A CA 1
ATOM 866 C C . SER A 1 104 ? -9.678 -9.705 -7.032 1.00 70.69 104 SER A C 1
ATOM 868 O O . SER A 1 104 ? -10.424 -10.656 -7.257 1.00 70.69 104 SER A O 1
ATOM 870 N N . LYS A 1 105 ? -9.945 -8.816 -6.062 1.00 69.31 105 LYS A N 1
ATOM 871 C CA . LYS A 1 105 ? -11.166 -8.874 -5.243 1.00 69.31 105 LYS A CA 1
ATOM 872 C C . LYS A 1 105 ? -12.346 -8.203 -5.920 1.00 69.31 105 LYS A C 1
ATOM 874 O O . LYS A 1 105 ? -13.470 -8.688 -5.809 1.00 69.31 105 LYS A O 1
ATOM 879 N N . THR A 1 106 ? -12.104 -7.073 -6.581 1.00 71.38 106 THR A N 1
ATOM 880 C CA . THR A 1 106 ? -13.171 -6.303 -7.234 1.00 71.38 106 THR A CA 1
ATOM 881 C C . THR A 1 106 ? -13.322 -6.611 -8.722 1.00 71.38 106 THR A C 1
ATOM 883 O O . THR A 1 106 ? -14.295 -6.151 -9.321 1.00 71.38 106 THR A O 1
ATOM 886 N N . ASP A 1 107 ? -12.405 -7.399 -9.297 1.00 73.00 107 ASP A N 1
ATOM 887 C CA . ASP A 1 107 ? -12.303 -7.705 -10.733 1.00 73.00 107 ASP A CA 1
ATOM 888 C C . ASP A 1 107 ? -12.225 -6.427 -11.586 1.00 73.00 107 ASP A C 1
ATOM 890 O O . ASP A 1 107 ? -12.839 -6.281 -12.646 1.00 73.00 107 ASP A O 1
ATOM 894 N N . ARG A 1 108 ? -11.505 -5.423 -11.069 1.00 79.19 108 ARG A N 1
ATOM 895 C CA . ARG A 1 108 ? -11.358 -4.107 -11.700 1.00 79.19 108 ARG A CA 1
ATOM 896 C C . ARG A 1 108 ? -9.900 -3.801 -11.979 1.00 79.19 108 ARG A C 1
ATOM 898 O O . ARG A 1 108 ? -9.012 -4.082 -11.182 1.00 79.19 108 ARG A O 1
ATOM 905 N N . VAL A 1 109 ? -9.675 -3.128 -13.104 1.00 83.50 109 VAL A N 1
ATOM 906 C CA . VAL A 1 109 ? -8.380 -2.527 -13.425 1.00 83.50 109 VAL A CA 1
ATOM 907 C C . VAL A 1 109 ? -8.378 -1.089 -12.926 1.00 83.50 109 VAL A C 1
ATOM 909 O O . VAL A 1 109 ? -9.127 -0.253 -13.434 1.00 83.50 109 VAL A O 1
ATOM 912 N N . VAL A 1 110 ? -7.507 -0.791 -11.967 1.00 83.69 110 VAL A N 1
ATOM 913 C CA . VAL A 1 110 ? -7.223 0.577 -11.530 1.00 83.69 110 VAL A CA 1
ATOM 914 C C . VAL A 1 110 ? -6.033 1.105 -12.321 1.00 83.69 110 VAL A C 1
ATOM 916 O O . VAL A 1 110 ? -5.040 0.405 -12.523 1.00 83.69 110 VAL A O 1
ATOM 919 N N . VAL A 1 111 ? -6.144 2.338 -12.810 1.00 84.88 111 VAL A N 1
ATOM 920 C CA . VAL A 1 111 ? -5.099 2.997 -13.595 1.00 84.88 111 VAL A CA 1
ATOM 921 C C . VAL A 1 111 ? -4.589 4.196 -12.810 1.00 84.88 111 VAL A C 1
ATOM 923 O O . VAL A 1 111 ? -5.368 5.092 -12.501 1.00 84.88 111 VAL A O 1
ATOM 926 N N . ILE A 1 112 ? -3.296 4.199 -12.493 1.00 85.44 112 ILE A N 1
ATOM 927 C CA . ILE A 1 112 ? -2.630 5.258 -11.731 1.00 85.44 112 ILE A CA 1
ATOM 928 C C . ILE 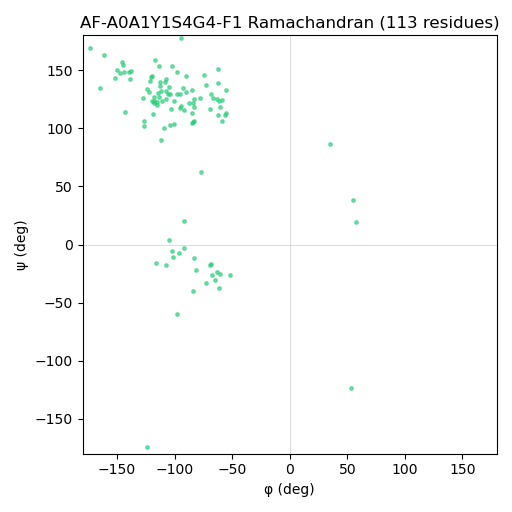A 1 112 ? -1.637 5.970 -12.649 1.00 85.44 112 ILE A C 1
ATOM 930 O O . ILE A 1 112 ? -0.793 5.322 -13.274 1.00 85.44 112 ILE A O 1
ATOM 934 N N . ASP A 1 113 ? -1.742 7.294 -12.728 1.00 82.94 113 ASP A N 1
ATOM 935 C CA . ASP A 1 113 ? -0.753 8.146 -13.386 1.00 82.94 113 ASP A CA 1
ATOM 936 C C . ASP A 1 113 ? 0.396 8.431 -12.400 1.00 82.94 113 ASP A C 1
ATOM 938 O O . ASP A 1 113 ? 0.162 8.866 -11.272 1.00 82.94 113 ASP A O 1
ATOM 942 N N . VAL A 1 114 ? 1.633 8.135 -12.808 1.00 77.50 114 VAL A N 1
ATOM 943 C CA . VAL A 1 114 ? 2.849 8.411 -12.024 1.00 77.50 114 VAL A CA 1
ATOM 944 C C . VAL A 1 114 ? 3.533 9.633 -12.647 1.00 77.50 114 VAL A C 1
ATOM 946 O O . VAL A 1 114 ? 4.116 9.530 -13.732 1.00 77.50 114 VAL A O 1
ATOM 949 N N . GLU A 1 115 ? 3.386 10.793 -12.001 1.00 70.19 115 GLU A N 1
ATOM 950 C CA . GLU A 1 115 ? 3.924 12.103 -12.432 1.00 70.19 115 GLU A CA 1
ATOM 951 C C . GLU A 1 115 ? 5.443 12.250 -12.189 1.00 70.19 115 GLU A C 1
ATOM 953 O O . GLU A 1 115 ? 5.937 11.712 -11.177 1.00 70.19 115 GLU A O 1
#

Foldseek 3Di:
DDDPDQDKDQFDFDWDDDALEIETEDDRTFSDPAKDKDKDKFFWDDWDFDPDPVTWIWTWTDDPVDIDIDIDPDDDPDDDRIHTYIYISHLVNCAQHWDWDQDPVVRDTDTDHRD